Protein AF-A0A0S8A8P6-F1 (afdb_monomer_lite)

pLDDT: mean 75.47, std 14.24, range [43.72, 95.31]

Radius of gyration: 22.39 Å; chains: 1; bounding box: 47×42×62 Å

Foldseek 3Di:
DQPQWDKDKDWDKDKDKAADPDQQDDDDDPDPVRRVVSVVLSNVQGIDIWIKIKIWMWTDDDQKIKIKMKMWTDADPSHPDRDIDIDIDIDMGGHPDDPDPPPPPPD

Sequence (107 aa):
MPTIGDLILMGGFGVNITQITNAVAGGSFSSSAEEALVAQLVEDAASKALMQISAGVQYNYQRWGVFAKYTLLTQGRDFLITSEQHSLSGGIRYAITASSEAVDTAR

Structure (mmCIF, N/CA/C/O backbone):
data_AF-A0A0S8A8P6-F1
#
_entry.id   AF-A0A0S8A8P6-F1
#
loop_
_atom_site.group_PDB
_atom_site.id
_atom_site.type_symbol
_atom_site.label_atom_id
_atom_site.label_alt_id
_atom_site.label_comp_id
_atom_site.label_asym_id
_atom_site.label_entity_id
_atom_site.label_seq_id
_atom_site.pdbx_PDB_ins_code
_atom_site.Cartn_x
_atom_site.Cartn_y
_atom_site.Cartn_z
_atom_site.occupancy
_atom_site.B_iso_or_equiv
_atom_site.auth_seq_id
_atom_site.auth_comp_id
_atom_site.auth_asym_id
_atom_site.auth_atom_id
_atom_site.pdbx_PDB_model_num
ATOM 1 N N . MET A 1 1 ? -17.224 0.315 32.593 1.00 45.72 1 MET A N 1
ATOM 2 C CA . MET A 1 1 ? -17.971 -0.191 31.420 1.00 45.72 1 MET A CA 1
ATOM 3 C C . MET A 1 1 ? -16.949 -0.757 30.449 1.00 45.72 1 MET A C 1
ATOM 5 O O . MET A 1 1 ? -15.969 -0.056 30.223 1.00 45.72 1 MET A O 1
ATOM 9 N N . PRO A 1 2 ? -17.075 -1.996 29.947 1.00 46.78 2 PRO A N 1
ATOM 10 C CA . PRO A 1 2 ? -16.143 -2.490 28.943 1.00 46.78 2 PRO A CA 1
ATOM 11 C C . PRO A 1 2 ? -16.444 -1.754 27.634 1.00 46.78 2 PRO A C 1
ATOM 13 O O . PRO A 1 2 ? -17.536 -1.882 27.086 1.00 46.78 2 PRO A O 1
ATOM 16 N N . THR A 1 3 ? -15.519 -0.917 27.177 1.00 60.84 3 THR A N 1
ATOM 17 C CA . THR A 1 3 ? -15.622 -0.248 25.879 1.00 60.84 3 THR A CA 1
ATOM 18 C C . THR A 1 3 ? -15.408 -1.310 24.807 1.00 60.84 3 THR A C 1
ATOM 20 O O . THR A 1 3 ? -14.283 -1.744 24.570 1.00 60.84 3 THR A O 1
ATOM 23 N N . ILE A 1 4 ? -16.501 -1.800 24.222 1.00 71.56 4 ILE A N 1
ATOM 24 C CA . ILE A 1 4 ? -16.457 -2.612 23.003 1.00 71.56 4 ILE A CA 1
ATOM 25 C C . ILE A 1 4 ? -15.762 -1.760 21.938 1.00 71.56 4 ILE A C 1
ATOM 27 O O . ILE A 1 4 ? -16.045 -0.569 21.833 1.00 71.56 4 ILE A O 1
ATOM 31 N N . GLY A 1 5 ? -14.783 -2.334 21.239 1.00 78.50 5 GLY A N 1
ATOM 32 C CA . GLY A 1 5 ? -14.047 -1.600 20.218 1.00 78.50 5 GLY A CA 1
ATOM 33 C C . GLY A 1 5 ? -14.915 -1.286 19.002 1.00 78.50 5 GLY A C 1
ATOM 34 O O . GLY A 1 5 ? -15.851 -2.023 18.689 1.00 78.50 5 GLY A O 1
ATOM 35 N N . ASP A 1 6 ? -14.577 -0.208 18.304 1.00 87.94 6 ASP A N 1
ATOM 36 C CA . ASP A 1 6 ? -15.341 0.284 17.161 1.00 87.94 6 ASP A CA 1
ATOM 37 C C . ASP A 1 6 ? -14.774 -0.268 15.852 1.00 87.94 6 ASP A C 1
ATOM 39 O O . ASP A 1 6 ? -13.575 -0.148 15.586 1.00 87.94 6 ASP A O 1
ATOM 43 N 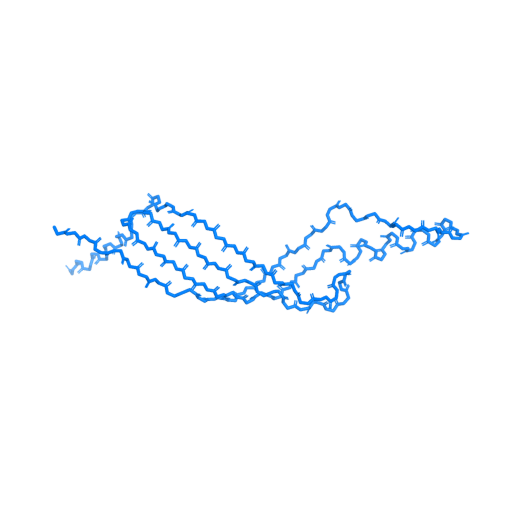N . LEU A 1 7 ? -15.636 -0.842 15.006 1.00 90.69 7 LEU A N 1
ATOM 44 C CA . LEU A 1 7 ? -15.288 -1.228 13.637 1.00 90.69 7 LEU A CA 1
ATOM 45 C C . LEU A 1 7 ? -15.634 -0.093 12.667 1.00 90.69 7 LEU A C 1
ATOM 47 O O . LEU A 1 7 ? -16.790 0.300 12.537 1.00 90.69 7 LEU A O 1
ATOM 51 N N . ILE A 1 8 ? -14.630 0.387 11.944 1.00 90.31 8 ILE A N 1
ATOM 52 C CA . ILE A 1 8 ? -14.729 1.481 10.981 1.00 90.31 8 ILE A CA 1
ATOM 53 C C . ILE A 1 8 ? -14.453 0.944 9.579 1.00 90.31 8 ILE A C 1
ATOM 55 O O . ILE A 1 8 ? -13.425 0.311 9.334 1.00 90.31 8 ILE A O 1
ATOM 59 N N . LEU A 1 9 ? -15.349 1.244 8.641 1.00 92.38 9 LEU A N 1
ATOM 60 C CA . LEU A 1 9 ? -15.109 1.051 7.213 1.00 92.38 9 LEU A CA 1
ATOM 61 C C . LEU A 1 9 ? -14.306 2.238 6.674 1.00 92.38 9 LEU A C 1
ATOM 63 O O . LEU A 1 9 ? -14.666 3.393 6.891 1.00 92.38 9 LEU A O 1
ATOM 67 N N . MET A 1 10 ? -13.216 1.952 5.971 1.00 87.94 10 MET A N 1
ATOM 68 C CA . MET A 1 10 ? -12.338 2.953 5.378 1.00 87.94 10 MET A CA 1
ATOM 69 C C . MET A 1 10 ? -12.368 2.829 3.858 1.00 87.94 10 MET A C 1
ATOM 71 O O . MET A 1 10 ? -12.159 1.752 3.309 1.00 87.94 10 MET A O 1
ATOM 75 N N . GLY A 1 11 ? -12.570 3.945 3.171 1.00 92.50 11 GLY A N 1
ATOM 76 C CA . GLY A 1 11 ? -12.443 4.044 1.722 1.00 92.50 11 GLY A CA 1
ATOM 77 C C . GLY A 1 11 ? -11.752 5.350 1.367 1.00 92.50 11 GLY A C 1
ATOM 78 O O . GLY A 1 11 ? -11.908 6.344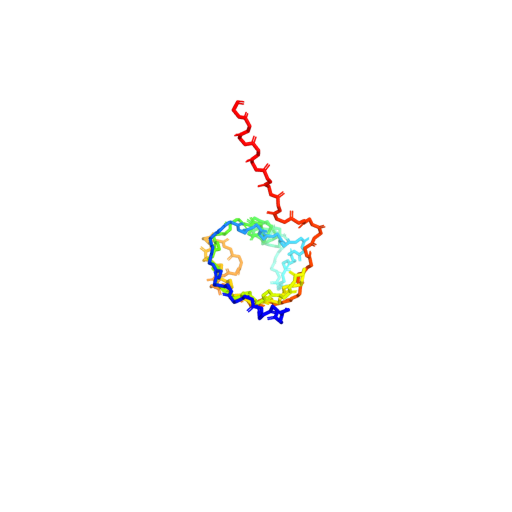 2.075 1.00 92.50 11 GLY A O 1
ATOM 79 N N . GLY A 1 12 ? -10.963 5.354 0.300 1.00 89.44 12 GLY A N 1
ATOM 80 C CA . GLY A 1 12 ? -10.284 6.565 -0.140 1.00 89.44 12 GLY A CA 1
ATOM 81 C C . GLY A 1 12 ? -9.623 6.405 -1.494 1.00 89.44 12 GLY A C 1
ATOM 82 O O . GLY A 1 12 ? -9.252 5.303 -1.889 1.00 89.44 12 GLY A O 1
ATOM 83 N N . PHE A 1 13 ? -9.446 7.519 -2.185 1.00 90.56 13 PHE A N 1
ATOM 84 C CA . PHE A 1 13 ? -8.686 7.616 -3.423 1.00 90.56 13 PHE A CA 1
ATOM 85 C C . PHE A 1 13 ? -7.476 8.528 -3.199 1.00 90.56 13 PHE A C 1
ATOM 87 O O . PHE A 1 13 ? -7.427 9.287 -2.232 1.00 90.56 13 PHE A O 1
ATOM 94 N N . GLY A 1 14 ? -6.477 8.444 -4.066 1.00 85.44 14 GLY A N 1
ATOM 95 C CA . GLY A 1 14 ? -5.301 9.298 -3.980 1.00 85.44 14 GLY A CA 1
ATOM 96 C C . GLY A 1 14 ? -4.411 9.179 -5.201 1.00 85.44 14 GLY A C 1
ATOM 97 O O . GLY A 1 14 ? -4.749 8.502 -6.169 1.00 85.44 14 GLY A O 1
ATOM 98 N N . VAL A 1 15 ? -3.253 9.820 -5.123 1.00 83.50 15 VAL A N 1
ATOM 99 C CA . VAL A 1 15 ? -2.194 9.707 -6.123 1.00 83.50 15 VAL A CA 1
ATOM 100 C C . VAL A 1 15 ? -1.006 9.019 -5.467 1.00 83.50 15 VAL A C 1
ATOM 102 O O . VAL A 1 15 ? -0.586 9.399 -4.376 1.00 83.50 15 VAL A O 1
ATOM 105 N N . ASN A 1 16 ? -0.495 7.986 -6.118 1.00 79.62 16 ASN A N 1
ATOM 106 C CA . ASN A 1 16 ? 0.694 7.261 -5.720 1.00 79.62 16 ASN A CA 1
ATOM 107 C C . ASN A 1 16 ? 1.848 7.661 -6.640 1.00 79.62 16 ASN A C 1
ATOM 109 O O . ASN A 1 16 ? 1.702 7.596 -7.857 1.00 79.62 16 ASN A O 1
ATOM 113 N N . ILE A 1 17 ? 2.977 8.076 -6.071 1.00 80.25 17 ILE A N 1
ATOM 114 C CA . ILE A 1 17 ? 4.203 8.348 -6.824 1.00 80.25 17 ILE A CA 1
ATOM 115 C C . ILE A 1 17 ? 5.123 7.153 -6.607 1.00 80.25 17 ILE A C 1
ATOM 117 O O . ILE A 1 17 ? 5.637 6.959 -5.508 1.00 80.25 17 ILE A O 1
ATOM 121 N N . THR A 1 18 ? 5.305 6.343 -7.647 1.00 74.62 18 THR A N 1
ATOM 122 C CA . THR A 1 18 ? 6.240 5.216 -7.620 1.00 74.62 18 THR A CA 1
ATOM 123 C C . THR A 1 18 ? 7.518 5.623 -8.341 1.00 74.62 18 THR A C 1
ATOM 125 O O . THR A 1 18 ? 7.453 6.120 -9.464 1.00 74.62 18 THR A O 1
ATOM 128 N N . GLN A 1 19 ? 8.662 5.417 -7.690 1.00 71.62 19 GLN A N 1
ATOM 129 C CA . GLN A 1 19 ? 9.989 5.697 -8.233 1.00 71.62 19 GLN A CA 1
ATOM 130 C C . GLN A 1 19 ? 10.830 4.421 -8.175 1.00 71.62 19 GLN A C 1
ATOM 132 O O . GLN A 1 19 ? 11.032 3.854 -7.100 1.00 71.62 19 GLN A O 1
ATOM 137 N N . ILE A 1 20 ? 11.320 3.970 -9.328 1.00 69.44 20 ILE A N 1
ATOM 138 C CA . ILE A 1 20 ? 12.263 2.854 -9.424 1.00 69.44 20 ILE A CA 1
ATOM 139 C C . ILE A 1 20 ? 13.678 3.441 -9.500 1.00 69.44 20 ILE A C 1
ATOM 141 O O . ILE A 1 20 ? 14.103 3.908 -10.545 1.00 69.44 20 ILE A O 1
ATOM 145 N N . THR A 1 21 ? 14.417 3.435 -8.389 1.00 63.41 21 THR A N 1
ATOM 146 C CA . THR A 1 21 ? 15.743 4.089 -8.280 1.00 63.41 21 THR A CA 1
ATOM 147 C C . THR A 1 21 ? 16.902 3.269 -8.873 1.00 63.41 21 THR A C 1
ATOM 149 O O . THR A 1 21 ? 18.038 3.726 -8.876 1.00 63.41 21 THR A O 1
ATOM 152 N N . ASN A 1 22 ? 16.656 2.045 -9.347 1.00 62.25 22 ASN A N 1
ATOM 153 C CA . ASN A 1 22 ? 17.706 1.180 -9.895 1.00 62.25 22 ASN A CA 1
ATOM 154 C C . ASN A 1 22 ? 17.182 0.323 -11.051 1.00 62.25 22 ASN A C 1
ATOM 156 O O . ASN A 1 22 ? 17.188 -0.909 -10.999 1.00 62.25 22 ASN A O 1
ATOM 160 N N . ALA A 1 23 ? 16.630 0.985 -12.061 1.00 59.28 23 ALA A N 1
ATOM 161 C CA . ALA A 1 23 ? 16.138 0.312 -13.245 1.00 59.28 23 ALA A CA 1
ATOM 162 C C . ALA A 1 23 ? 17.325 0.043 -14.189 1.00 59.28 23 ALA A C 1
ATOM 164 O O . ALA A 1 23 ? 17.847 0.947 -14.831 1.00 59.28 23 ALA A O 1
ATOM 165 N N . VAL A 1 24 ? 17.799 -1.203 -14.222 1.00 65.06 24 VAL A N 1
ATOM 166 C CA . VAL A 1 24 ? 18.915 -1.615 -15.086 1.00 65.06 24 VAL A CA 1
ATOM 167 C C . VAL A 1 24 ? 18.352 -2.244 -16.354 1.00 65.06 24 VAL A C 1
ATOM 169 O O . VAL A 1 24 ? 17.491 -3.124 -16.285 1.00 65.06 24 VAL A O 1
ATOM 172 N N . ALA A 1 25 ? 18.846 -1.815 -17.516 1.00 63.72 25 ALA A N 1
ATOM 173 C CA . ALA A 1 25 ? 18.524 -2.446 -18.788 1.00 63.72 25 ALA A CA 1
ATOM 174 C C . ALA A 1 25 ? 19.094 -3.878 -18.811 1.00 63.72 25 ALA A C 1
ATOM 176 O O . ALA A 1 25 ? 20.305 -4.080 -18.847 1.00 63.72 25 ALA A O 1
ATOM 177 N N . GLY A 1 26 ? 18.221 -4.885 -18.743 1.00 63.97 26 GLY A N 1
ATOM 178 C CA . GLY A 1 26 ? 18.602 -6.296 -18.828 1.00 63.97 26 GLY A CA 1
ATOM 179 C C . GLY A 1 26 ? 18.381 -6.849 -20.235 1.00 63.97 26 GLY A C 1
ATOM 180 O O . GLY A 1 26 ? 17.277 -6.744 -20.763 1.00 63.97 26 GLY A O 1
ATOM 181 N N . GLY A 1 27 ? 19.403 -7.463 -20.837 1.00 68.62 27 GLY A N 1
ATOM 182 C CA . GLY A 1 27 ? 19.303 -8.069 -22.167 1.00 68.62 27 GLY A CA 1
ATOM 183 C C . GLY A 1 27 ? 20.657 -8.275 -22.843 1.00 68.62 27 GLY A C 1
ATOM 184 O O . GLY A 1 27 ? 21.696 -7.894 -22.310 1.00 68.62 27 GLY A O 1
ATOM 185 N N . SER A 1 28 ? 20.645 -8.904 -24.019 1.00 70.94 28 SER A N 1
ATOM 186 C CA . SER A 1 28 ? 21.802 -8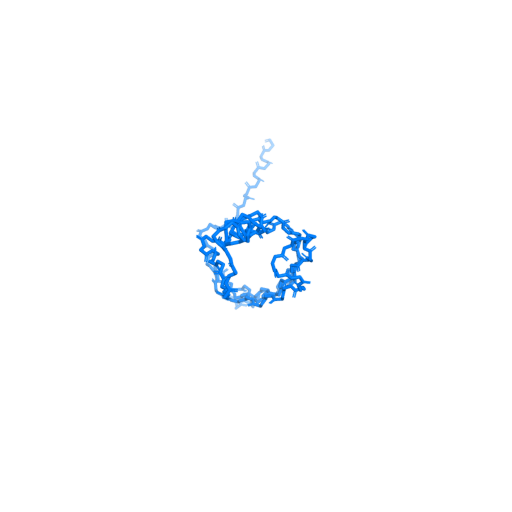.931 -24.917 1.00 70.94 28 SER A CA 1
ATOM 187 C C . SER A 1 28 ? 21.603 -7.825 -25.951 1.00 70.94 28 SER A C 1
ATOM 189 O O . SER A 1 28 ? 20.616 -7.852 -26.683 1.00 70.94 28 SER A O 1
ATOM 191 N N . PHE A 1 29 ? 22.492 -6.833 -25.964 1.00 77.19 29 PHE A N 1
ATOM 192 C CA . PHE A 1 29 ? 22.405 -5.679 -26.860 1.00 77.19 29 PHE A CA 1
ATOM 193 C C . PHE A 1 29 ? 23.303 -5.889 -28.076 1.00 77.19 29 PHE A C 1
ATOM 195 O O . PHE A 1 29 ? 24.420 -6.394 -27.948 1.00 77.19 29 PHE A O 1
ATOM 202 N N . SER A 1 30 ? 22.831 -5.499 -29.261 1.00 76.69 30 SER A N 1
ATOM 203 C CA . SER A 1 30 ? 23.606 -5.644 -30.497 1.00 76.69 30 SER A CA 1
ATOM 204 C C . SER A 1 30 ? 24.612 -4.504 -30.701 1.00 76.69 30 SER A C 1
ATOM 206 O O . SER A 1 30 ? 25.561 -4.642 -31.474 1.00 76.69 30 SER A O 1
ATOM 208 N N . SER A 1 31 ? 24.439 -3.384 -29.987 1.00 78.00 31 SER A N 1
ATOM 209 C CA . SER A 1 31 ? 25.350 -2.238 -30.000 1.00 78.00 31 SER A CA 1
ATOM 210 C C . SER A 1 31 ? 25.246 -1.391 -28.725 1.00 78.00 31 SER A C 1
ATOM 212 O O . SER A 1 31 ? 24.212 -1.369 -28.059 1.00 78.00 31 SER A O 1
ATOM 214 N N . SER A 1 32 ? 26.293 -0.617 -28.430 1.00 74.69 32 SER A N 1
ATOM 215 C CA . SER A 1 32 ? 26.308 0.357 -27.327 1.00 74.69 32 SER A CA 1
ATOM 216 C C . SER A 1 32 ? 25.310 1.510 -27.509 1.00 74.69 32 SER A C 1
ATOM 218 O O . SER A 1 32 ? 24.866 2.106 -26.532 1.00 74.69 32 SER A O 1
ATOM 220 N N . ALA A 1 33 ? 24.921 1.821 -28.750 1.00 76.50 33 ALA A N 1
ATOM 221 C CA . ALA A 1 33 ? 23.884 2.813 -29.036 1.00 76.50 33 ALA A CA 1
ATOM 222 C C . ALA A 1 33 ? 22.480 2.301 -28.667 1.00 76.50 33 ALA A C 1
ATOM 224 O O . ALA A 1 33 ? 21.643 3.068 -28.196 1.00 76.50 33 ALA A O 1
ATOM 225 N N . GLU A 1 34 ? 22.236 1.003 -28.852 1.00 73.56 34 GLU A N 1
ATOM 226 C CA . GLU A 1 34 ? 20.984 0.347 -28.471 1.00 73.56 34 GLU A CA 1
ATOM 227 C C . GLU A 1 34 ? 20.849 0.258 -26.945 1.00 73.56 34 GLU A C 1
ATOM 229 O O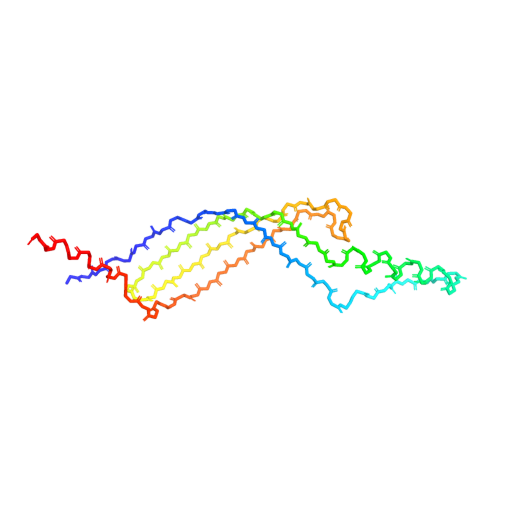 . GLU A 1 34 ? 19.803 0.599 -26.403 1.00 73.56 34 GLU A O 1
ATOM 234 N N . GLU A 1 35 ? 21.931 -0.086 -26.241 1.00 74.88 35 GLU A N 1
ATOM 235 C CA . GLU A 1 35 ? 21.981 -0.071 -24.773 1.00 74.88 35 GLU A CA 1
ATOM 236 C C . GLU A 1 35 ? 21.669 1.323 -24.197 1.00 74.88 35 GLU A C 1
ATOM 238 O O . GLU A 1 35 ? 20.848 1.447 -23.290 1.00 74.88 35 GLU A O 1
ATOM 243 N N . ALA A 1 36 ? 22.255 2.386 -24.762 1.00 73.69 36 ALA A N 1
ATOM 244 C CA . ALA A 1 36 ? 22.007 3.760 -24.321 1.00 73.69 36 ALA A CA 1
ATOM 245 C C . ALA A 1 36 ? 20.551 4.210 -24.544 1.00 73.69 36 ALA A C 1
ATOM 247 O O . ALA A 1 36 ? 19.979 4.898 -23.698 1.00 73.69 36 ALA A O 1
ATOM 248 N N . LEU A 1 37 ? 19.936 3.805 -25.660 1.00 77.50 37 LEU A N 1
ATOM 249 C CA . LEU A 1 37 ? 18.538 4.114 -25.966 1.00 77.50 37 LEU A CA 1
ATOM 250 C C . LEU A 1 37 ? 17.581 3.359 -25.033 1.00 77.50 37 LEU A C 1
ATOM 252 O O . LEU A 1 37 ? 16.624 3.940 -24.523 1.00 77.50 37 LEU A O 1
ATOM 256 N N . VAL A 1 38 ? 17.856 2.081 -24.758 1.00 71.00 38 VAL A N 1
ATOM 257 C CA . VAL A 1 38 ? 17.062 1.274 -23.820 1.00 71.00 38 VAL A CA 1
ATOM 258 C C . VAL A 1 38 ? 17.207 1.793 -22.388 1.00 71.00 38 VAL A C 1
ATOM 260 O O . VAL A 1 38 ? 16.210 1.880 -21.678 1.00 71.00 38 VAL A O 1
ATOM 263 N N . ALA A 1 39 ? 18.407 2.204 -21.971 1.00 72.19 39 ALA A N 1
ATOM 264 C CA . ALA A 1 39 ? 18.624 2.814 -20.662 1.00 72.19 39 ALA A CA 1
ATOM 265 C C . ALA A 1 39 ? 17.827 4.121 -20.488 1.00 72.19 39 ALA A C 1
ATOM 267 O O . ALA A 1 39 ? 17.212 4.320 -19.444 1.00 72.19 39 ALA A O 1
ATOM 268 N N . GLN A 1 40 ? 17.768 4.976 -21.518 1.00 71.25 40 GLN A N 1
ATOM 269 C CA . GLN A 1 40 ? 16.950 6.197 -21.492 1.00 71.25 40 GLN A CA 1
ATOM 270 C C . GLN A 1 40 ? 15.449 5.895 -21.398 1.00 71.25 40 GLN A C 1
ATOM 272 O O . GLN A 1 40 ? 14.755 6.497 -20.585 1.00 71.25 40 GLN A O 1
ATOM 277 N N . LEU A 1 41 ? 14.950 4.922 -22.167 1.00 69.62 41 LEU A N 1
ATOM 278 C CA . LEU A 1 41 ? 13.542 4.506 -22.100 1.00 69.62 41 LEU A CA 1
ATOM 279 C C . LEU A 1 41 ? 13.161 3.939 -20.727 1.00 69.62 41 LEU A C 1
ATOM 281 O O . LEU A 1 41 ? 12.048 4.155 -20.248 1.00 69.62 41 LEU A O 1
ATOM 285 N N . VAL A 1 42 ? 14.075 3.199 -20.103 1.00 68.88 42 VAL A N 1
ATOM 286 C CA . VAL A 1 42 ? 13.887 2.627 -18.770 1.00 68.88 42 VAL A CA 1
ATOM 287 C C . VAL A 1 42 ? 13.838 3.727 -17.704 1.00 68.88 42 VAL A C 1
ATOM 289 O O . VAL A 1 42 ? 12.954 3.685 -16.850 1.00 68.88 42 VAL A O 1
ATOM 292 N N . GLU A 1 43 ? 14.716 4.727 -17.789 1.00 68.69 43 GLU A N 1
ATOM 293 C CA . GLU A 1 43 ? 14.730 5.888 -16.888 1.00 68.69 43 GLU A CA 1
ATOM 294 C C . GLU A 1 43 ? 13.450 6.734 -17.029 1.00 68.69 43 GLU A C 1
ATOM 296 O O . GLU A 1 43 ? 12.785 7.035 -16.035 1.00 68.69 43 GLU A O 1
ATOM 301 N N . ASP A 1 44 ? 13.024 7.029 -18.262 1.00 65.81 44 ASP A N 1
ATOM 302 C CA . ASP A 1 44 ? 11.797 7.792 -18.543 1.00 65.81 44 ASP A CA 1
ATOM 303 C C . ASP A 1 44 ? 10.521 7.065 -18.078 1.00 65.81 44 ASP A C 1
ATOM 305 O O . ASP A 1 44 ? 9.498 7.684 -17.756 1.00 65.81 44 ASP A O 1
ATOM 309 N N . ALA A 1 45 ? 10.566 5.734 -18.014 1.00 64.19 45 ALA A N 1
ATOM 310 C CA . ALA A 1 45 ? 9.470 4.910 -17.529 1.00 64.19 45 ALA A CA 1
ATOM 311 C C . ALA A 1 45 ? 9.559 4.584 -16.024 1.00 64.19 45 ALA A C 1
ATOM 313 O O . ALA A 1 45 ? 8.619 3.995 -15.489 1.00 64.19 45 ALA A O 1
ATOM 314 N N . ALA A 1 46 ? 10.632 4.973 -15.323 1.00 63.28 46 ALA A N 1
ATOM 315 C CA . ALA A 1 46 ? 10.900 4.576 -13.937 1.00 63.28 46 ALA A CA 1
ATOM 316 C C . ALA A 1 46 ? 10.078 5.336 -12.884 1.00 63.28 46 ALA A C 1
ATOM 318 O O . ALA A 1 46 ? 9.822 4.799 -11.801 1.00 63.28 46 ALA A O 1
ATOM 319 N N . SER A 1 47 ? 9.667 6.576 -13.171 1.00 65.00 47 SER A N 1
ATOM 320 C CA . SER A 1 47 ? 8.954 7.436 -12.215 1.00 65.00 47 SER A CA 1
ATOM 321 C C . SER A 1 47 ? 7.624 7.921 -12.775 1.00 65.00 47 SER A C 1
ATOM 323 O O . SER A 1 47 ? 7.593 8.754 -13.680 1.00 65.00 47 SER A O 1
ATOM 325 N N . LYS A 1 48 ? 6.505 7.441 -12.222 1.00 70.69 48 LYS A N 1
ATOM 326 C CA . LYS A 1 48 ? 5.167 7.910 -12.615 1.00 70.69 48 LYS A CA 1
ATOM 327 C C . LYS A 1 48 ? 4.228 8.063 -11.427 1.00 70.69 48 LYS A C 1
ATOM 329 O O . LYS A 1 48 ? 4.288 7.326 -10.442 1.00 70.69 48 LYS A O 1
ATOM 334 N N . ALA A 1 49 ? 3.340 9.044 -11.561 1.00 69.56 49 ALA A N 1
ATOM 335 C CA . ALA A 1 49 ? 2.215 9.253 -10.669 1.00 69.56 49 ALA A CA 1
ATOM 336 C C . ALA A 1 49 ? 0.999 8.482 -11.200 1.00 69.56 49 ALA A C 1
ATOM 338 O O . ALA A 1 49 ? 0.587 8.674 -12.344 1.00 69.56 49 ALA A O 1
ATOM 339 N N . LEU A 1 50 ? 0.430 7.615 -10.370 1.00 77.75 50 LEU A N 1
ATOM 340 C CA . LEU A 1 50 ? -0.714 6.766 -10.690 1.00 77.75 50 LEU A CA 1
ATOM 341 C C . LEU A 1 50 ? -1.866 7.089 -9.746 1.00 77.75 50 LEU A C 1
ATOM 343 O O . LEU A 1 50 ? -1.647 7.373 -8.569 1.00 77.75 50 LEU A O 1
ATOM 347 N N . MET A 1 51 ? -3.105 7.026 -10.229 1.00 81.75 51 MET A N 1
ATOM 348 C CA . MET A 1 51 ? -4.242 7.095 -9.315 1.00 81.75 51 MET A CA 1
ATOM 349 C C . MET A 1 51 ? -4.323 5.796 -8.510 1.00 81.75 51 MET A C 1
ATOM 351 O O . MET A 1 51 ? -4.092 4.702 -9.026 1.00 81.75 51 MET A O 1
ATOM 355 N N . GLN A 1 52 ? -4.659 5.920 -7.232 1.00 86.94 52 GLN A N 1
ATOM 356 C CA . GLN A 1 52 ? -4.930 4.791 -6.358 1.00 86.94 52 GLN A CA 1
ATOM 357 C C . GLN A 1 52 ? -6.340 4.881 -5.786 1.00 86.94 52 GLN A C 1
ATOM 359 O O . GLN A 1 52 ? -6.810 5.954 -5.409 1.00 86.94 52 GLN A O 1
ATOM 364 N N . ILE A 1 53 ? -6.989 3.732 -5.670 1.00 89.62 53 ILE A N 1
ATOM 365 C CA . ILE A 1 53 ? -8.252 3.545 -4.963 1.00 89.62 53 ILE A CA 1
ATOM 366 C C . ILE A 1 53 ? -7.983 2.556 -3.838 1.00 89.62 53 ILE A C 1
ATOM 368 O O . ILE A 1 53 ? -7.267 1.579 -4.018 1.00 89.62 53 ILE A O 1
ATOM 372 N N . SER A 1 54 ? -8.526 2.799 -2.655 1.00 92.56 54 SER A N 1
ATOM 373 C CA . SER A 1 54 ? -8.321 1.944 -1.495 1.00 92.56 54 SER A CA 1
ATOM 374 C C . SER A 1 54 ? -9.606 1.728 -0.717 1.00 92.56 54 SER A C 1
ATOM 376 O O . SER A 1 54 ? -10.437 2.628 -0.597 1.00 92.56 54 SER A O 1
ATOM 378 N N . ALA A 1 55 ? -9.740 0.525 -0.178 1.00 94.56 55 ALA A N 1
ATOM 379 C CA . ALA A 1 55 ? -10.841 0.111 0.673 1.00 94.56 55 ALA A CA 1
ATOM 380 C C . ALA A 1 55 ? -10.295 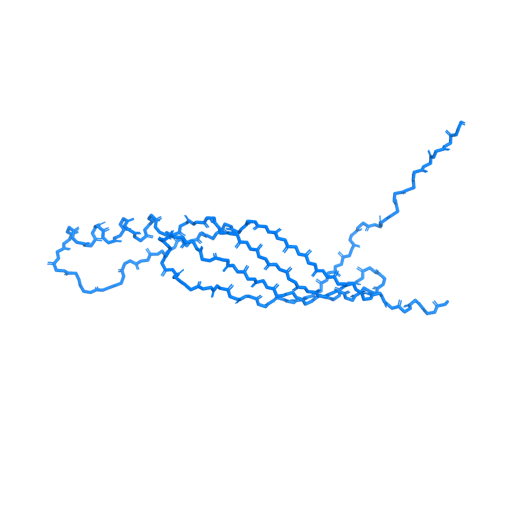-0.766 1.801 1.00 94.56 55 ALA A C 1
ATOM 382 O O . ALA A 1 55 ? -9.347 -1.526 1.611 1.00 94.56 55 ALA A O 1
ATOM 383 N N . GLY A 1 56 ? -10.860 -0.661 2.992 1.00 93.75 56 GLY A N 1
ATOM 384 C CA . GLY A 1 56 ? -10.353 -1.365 4.153 1.00 93.75 56 GLY A CA 1
ATOM 385 C C . GLY A 1 56 ? -11.261 -1.258 5.359 1.00 93.75 56 GLY A C 1
ATOM 386 O O . GLY A 1 56 ? -12.312 -0.624 5.334 1.00 93.75 56 GLY A O 1
ATOM 387 N N . VAL A 1 57 ? -10.818 -1.886 6.433 1.00 94.31 57 VAL A N 1
ATOM 388 C CA . VAL A 1 57 ? -11.487 -1.886 7.726 1.00 94.31 57 VAL A CA 1
ATOM 389 C C . VAL A 1 57 ? -10.471 -1.558 8.810 1.00 94.31 57 VAL A C 1
ATOM 391 O O . VAL A 1 57 ? -9.296 -1.918 8.702 1.00 94.31 57 VAL A O 1
ATOM 394 N N . GLN A 1 58 ? -10.918 -0.879 9.858 1.00 92.50 58 GLN A N 1
ATOM 395 C CA . GLN A 1 58 ? -10.121 -0.598 11.043 1.00 92.50 58 GLN A CA 1
ATOM 396 C C . GLN A 1 58 ? -10.938 -0.903 12.292 1.00 92.50 58 GLN A C 1
ATOM 398 O O . GLN A 1 58 ? -12.027 -0.372 12.462 1.00 92.50 58 GLN A O 1
ATOM 403 N N . TYR A 1 59 ? -10.401 -1.736 13.173 1.00 91.75 59 TYR A N 1
ATOM 404 C CA . TYR A 1 59 ? -10.959 -1.994 14.491 1.00 91.75 59 TYR A CA 1
ATOM 405 C C . TYR A 1 59 ? -10.179 -1.200 15.535 1.00 91.75 59 TYR A C 1
ATOM 407 O O . TYR A 1 59 ? -8.969 -1.385 15.664 1.00 91.75 59 TYR A O 1
ATOM 415 N N . ASN A 1 60 ? -10.853 -0.325 16.272 1.00 89.50 60 ASN A N 1
ATOM 416 C CA . ASN A 1 60 ? -10.253 0.513 17.301 1.00 89.50 60 ASN A CA 1
ATOM 417 C C . ASN A 1 60 ? -10.598 0.005 18.691 1.00 89.50 60 ASN A C 1
ATOM 419 O O . ASN A 1 60 ? -11.755 -0.231 19.010 1.00 89.50 60 ASN A O 1
ATOM 423 N N . TYR A 1 61 ? -9.592 -0.080 19.549 1.00 87.12 61 TYR A N 1
ATOM 424 C CA . TYR A 1 61 ? -9.748 -0.342 20.965 1.00 87.12 61 TYR A CA 1
ATOM 425 C C . TYR A 1 61 ? -8.887 0.645 21.754 1.00 87.12 61 TYR A C 1
ATOM 427 O O . TYR A 1 61 ? -7.655 0.571 21.759 1.00 87.12 61 TYR A O 1
ATOM 435 N N . GLN A 1 62 ? -9.546 1.587 22.432 1.00 85.56 62 GLN A N 1
ATOM 436 C CA . GLN A 1 62 ? -8.893 2.693 23.137 1.00 85.56 62 GLN A CA 1
ATOM 437 C C . GLN A 1 62 ? -7.972 3.501 22.201 1.00 85.56 62 GLN A C 1
ATOM 439 O O . GLN A 1 62 ? -8.439 4.114 21.248 1.00 85.56 62 GLN A O 1
ATOM 444 N N . ARG A 1 63 ? -6.659 3.515 22.470 1.00 85.81 63 ARG A N 1
ATOM 445 C CA . ARG A 1 63 ? -5.644 4.214 21.664 1.00 85.81 63 ARG A CA 1
ATOM 446 C C . ARG A 1 63 ? -5.038 3.338 20.570 1.00 85.81 63 ARG A C 1
ATOM 448 O O . ARG A 1 63 ? -4.212 3.826 19.803 1.00 85.81 63 ARG A O 1
ATOM 455 N N . TRP A 1 64 ? -5.408 2.064 20.518 1.00 88.06 64 TRP A N 1
ATOM 456 C CA . TRP A 1 64 ? -4.906 1.105 19.545 1.00 88.06 64 TRP A CA 1
ATOM 457 C C . TRP A 1 64 ? -5.926 0.903 18.434 1.00 88.06 64 TRP A C 1
ATOM 459 O O . TRP A 1 64 ? -7.126 0.863 18.682 1.00 88.06 64 TRP A O 1
ATOM 469 N N . GLY A 1 65 ? -5.444 0.736 17.211 1.00 90.81 65 GLY A N 1
ATOM 470 C CA . GLY A 1 65 ? -6.263 0.352 16.072 1.00 90.81 65 GLY A CA 1
ATOM 471 C C . GLY A 1 65 ? -5.578 -0.740 15.269 1.00 90.81 65 GLY A C 1
ATOM 472 O O . GLY A 1 65 ? -4.383 -0.650 15.013 1.00 90.81 65 GLY A O 1
ATOM 473 N N . VAL A 1 66 ? -6.310 -1.764 14.850 1.00 93.50 66 VAL A N 1
ATOM 474 C CA . VAL A 1 66 ? -5.840 -2.765 13.885 1.00 93.50 66 VAL A CA 1
ATOM 475 C C . VAL A 1 66 ? -6.528 -2.482 12.565 1.00 93.50 66 VAL A C 1
ATOM 477 O O . VAL A 1 66 ? -7.743 -2.312 12.539 1.00 93.50 66 VAL A O 1
ATOM 480 N N . PHE A 1 67 ? -5.776 -2.417 11.470 1.00 94.06 67 PHE A N 1
ATOM 481 C CA . PHE A 1 67 ? -6.341 -2.140 10.154 1.00 94.06 67 PHE A CA 1
ATOM 482 C C . PHE A 1 67 ? -5.929 -3.183 9.123 1.00 94.06 67 PHE A C 1
ATOM 484 O O . PHE A 1 67 ? -4.825 -3.727 9.167 1.00 94.06 67 PHE A O 1
ATOM 491 N N . ALA A 1 68 ? -6.814 -3.393 8.157 1.00 95.31 68 ALA A N 1
ATOM 492 C CA . ALA A 1 68 ? -6.549 -4.108 6.921 1.00 95.31 68 ALA A CA 1
ATOM 493 C C . ALA A 1 68 ? -7.076 -3.260 5.762 1.00 95.31 68 ALA A C 1
ATOM 495 O O . ALA A 1 68 ? -8.206 -2.779 5.801 1.00 95.31 68 ALA A O 1
ATOM 496 N N . LYS A 1 69 ? -6.249 -3.035 4.743 1.00 94.62 69 LYS A N 1
ATOM 497 C CA . LYS A 1 69 ? -6.545 -2.157 3.613 1.00 94.62 69 LYS A CA 1
ATOM 498 C C . LYS A 1 69 ? -6.051 -2.770 2.313 1.00 94.62 69 LYS A C 1
ATOM 500 O O . LYS A 1 69 ? -4.868 -3.071 2.162 1.00 94.62 69 LYS A O 1
ATOM 505 N N . TYR A 1 70 ? -6.957 -2.856 1.359 1.00 92.62 70 TYR A N 1
ATOM 506 C CA . TYR A 1 70 ? -6.705 -3.180 -0.027 1.00 92.62 70 TYR A CA 1
ATOM 507 C C . TYR A 1 70 ? -6.551 -1.898 -0.848 1.00 92.62 70 TYR A C 1
ATOM 509 O O . TYR A 1 70 ? -7.305 -0.945 -0.666 1.00 92.62 70 TYR A O 1
ATOM 517 N N . THR A 1 71 ? -5.554 -1.852 -1.725 1.00 89.56 71 THR A N 1
ATOM 518 C CA . THR A 1 71 ? -5.267 -0.712 -2.599 1.00 89.56 71 THR A CA 1
ATOM 519 C C . THR A 1 71 ? -5.107 -1.205 -4.032 1.00 89.56 71 THR A C 1
ATOM 521 O O . THR A 1 71 ? -4.359 -2.143 -4.290 1.00 89.56 71 THR A O 1
ATOM 524 N N . LEU A 1 72 ? -5.816 -0.556 -4.945 1.00 86.88 72 LEU A N 1
ATOM 525 C CA . LEU A 1 72 ? -5.751 -0.710 -6.389 1.00 86.88 72 LEU A CA 1
ATOM 526 C C . LEU A 1 72 ? -5.007 0.490 -6.957 1.00 86.88 72 LEU A C 1
ATOM 528 O O . LEU A 1 72 ? -5.434 1.622 -6.738 1.00 86.88 72 LEU A O 1
ATOM 532 N N . LEU A 1 73 ? -3.916 0.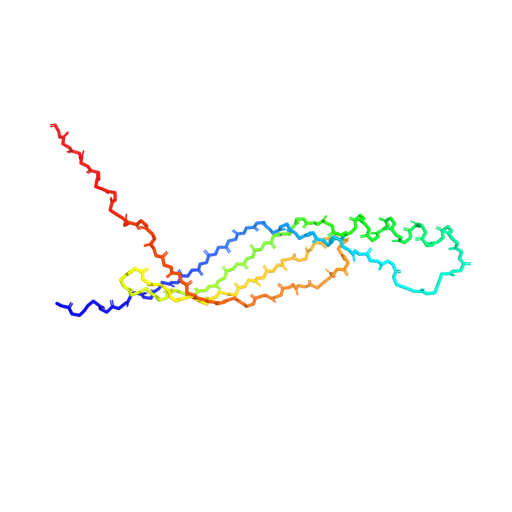259 -7.678 1.00 83.56 73 LEU A N 1
ATOM 533 C CA . LEU A 1 73 ? -3.256 1.296 -8.463 1.00 83.56 73 LEU A CA 1
ATOM 534 C C . LEU A 1 73 ? -3.697 1.127 -9.915 1.00 83.56 73 LEU A C 1
ATOM 536 O O . LEU A 1 73 ? -3.493 0.070 -10.518 1.00 83.56 73 LEU A O 1
ATOM 540 N N . THR A 1 74 ? -4.333 2.163 -10.457 1.00 71.06 74 THR A N 1
ATOM 541 C CA . THR A 1 74 ? -4.804 2.168 -11.843 1.00 71.06 74 THR A CA 1
ATOM 542 C C . THR A 1 74 ? -3.625 2.292 -12.798 1.00 71.06 74 THR A C 1
ATOM 544 O O . THR A 1 74 ? -2.660 2.997 -12.495 1.00 71.06 74 THR A O 1
ATOM 547 N N . GLN A 1 75 ? -3.731 1.664 -13.966 1.00 64.88 75 GLN A N 1
ATOM 548 C CA . GLN A 1 75 ? -2.683 1.672 -14.985 1.00 64.88 75 GLN A CA 1
ATOM 549 C C . GLN A 1 75 ? -2.300 3.099 -15.405 1.00 64.88 75 GLN A C 1
ATOM 551 O O . GLN A 1 75 ? -3.157 3.925 -15.726 1.00 64.88 75 GLN A O 1
ATOM 556 N N . GLY A 1 76 ? -0.997 3.374 -15.436 1.00 55.59 76 GLY A N 1
ATOM 557 C CA . GLY A 1 76 ? -0.441 4.551 -16.097 1.00 55.59 76 GLY A CA 1
ATOM 558 C C . GLY A 1 76 ? -0.044 4.191 -17.518 1.00 55.59 76 GLY A C 1
ATOM 559 O O . GLY A 1 76 ? 0.577 3.152 -17.739 1.00 55.59 76 GLY A O 1
ATOM 560 N N . ARG A 1 77 ? -0.382 5.047 -18.484 1.00 53.91 77 ARG A N 1
ATOM 561 C CA . ARG A 1 77 ? 0.091 4.890 -19.863 1.00 53.91 77 ARG A CA 1
ATOM 562 C C . ARG A 1 77 ? 1.628 4.974 -19.872 1.00 53.91 77 ARG A C 1
ATOM 564 O O . ARG A 1 77 ? 2.203 5.855 -19.227 1.00 53.91 77 ARG A O 1
ATOM 571 N N . ASP A 1 78 ? 2.269 4.032 -20.563 1.00 54.44 78 ASP A N 1
ATOM 572 C CA . ASP A 1 78 ? 3.724 3.977 -20.787 1.00 54.44 78 ASP A CA 1
ATOM 573 C C . ASP A 1 78 ? 4.595 3.674 -19.545 1.00 54.44 78 ASP A C 1
ATOM 575 O O . ASP A 1 78 ? 5.728 4.142 -19.458 1.00 54.44 78 ASP A O 1
ATOM 579 N N . PHE A 1 79 ? 4.084 2.935 -18.549 1.00 54.69 79 PHE A N 1
ATOM 580 C CA . PHE A 1 79 ? 4.886 2.429 -17.419 1.00 54.69 79 PHE A CA 1
ATOM 581 C C . PHE A 1 79 ? 5.442 1.024 -17.712 1.00 54.69 79 PHE A C 1
ATOM 583 O O . PHE A 1 79 ? 4.767 0.218 -18.356 1.00 54.69 79 PHE A O 1
ATOM 590 N N . LEU A 1 80 ? 6.637 0.703 -17.192 1.00 55.59 80 LEU A N 1
ATOM 591 C CA . LEU A 1 80 ? 7.272 -0.623 -17.344 1.00 55.59 80 LEU A CA 1
ATOM 592 C C . LEU A 1 80 ? 6.382 -1.769 -16.830 1.00 55.59 80 LEU A C 1
ATOM 594 O O . LEU A 1 80 ? 6.477 -2.895 -17.311 1.00 55.59 80 LEU A O 1
ATOM 598 N N . ILE A 1 81 ? 5.497 -1.480 -15.870 1.00 57.62 81 ILE A N 1
ATOM 599 C CA . ILE A 1 81 ? 4.478 -2.408 -15.375 1.00 57.62 81 ILE A CA 1
ATOM 600 C C . ILE A 1 81 ? 3.127 -1.982 -15.956 1.00 57.62 81 ILE A C 1
ATOM 602 O O . ILE A 1 81 ? 2.471 -1.073 -15.456 1.00 57.62 81 ILE A O 1
ATOM 606 N N . THR A 1 82 ? 2.697 -2.652 -17.022 1.00 60.03 82 THR A N 1
ATOM 607 C CA . THR A 1 82 ? 1.436 -2.362 -17.732 1.00 60.03 82 THR A CA 1
ATOM 608 C C . THR A 1 82 ? 0.207 -3.027 -17.090 1.00 60.03 82 THR A C 1
ATOM 610 O O . THR A 1 82 ? -0.855 -3.091 -17.701 1.00 60.03 82 THR A O 1
ATOM 613 N N . SER A 1 83 ? 0.335 -3.550 -15.866 1.00 62.59 83 SER A N 1
ATOM 614 C CA . SER A 1 83 ? -0.727 -4.277 -15.160 1.00 62.59 83 SER A CA 1
ATOM 615 C C . SER A 1 83 ? -1.319 -3.450 -14.023 1.00 62.59 83 SER A C 1
ATOM 617 O O . SER A 1 83 ? -0.630 -2.637 -13.408 1.00 62.59 83 SER A O 1
ATOM 619 N N . GLU A 1 84 ? -2.591 -3.701 -13.703 1.00 69.19 84 GLU A N 1
ATOM 620 C CA . GLU A 1 84 ? -3.189 -3.223 -12.454 1.00 69.19 84 GLU A CA 1
ATOM 621 C C . GLU A 1 84 ? -2.405 -3.804 -11.274 1.00 69.19 84 GLU A C 1
ATOM 623 O O . GLU A 1 84 ? -2.163 -5.014 -11.205 1.00 69.19 84 GLU A O 1
ATOM 628 N N . GLN A 1 85 ? -1.962 -2.935 -10.366 1.00 79.31 85 GLN A N 1
ATOM 629 C CA . GLN A 1 85 ? -1.227 -3.357 -9.181 1.00 79.31 85 GLN A CA 1
ATOM 630 C C . GLN A 1 85 ? -2.182 -3.409 -7.991 1.00 79.31 85 GLN A C 1
ATOM 632 O O . GLN A 1 85 ? -2.761 -2.403 -7.574 1.00 79.31 85 GLN A O 1
ATOM 637 N N . HIS A 1 86 ? -2.308 -4.604 -7.422 1.00 85.94 86 HIS A N 1
ATOM 638 C CA . HIS A 1 86 ? -3.111 -4.874 -6.238 1.00 85.94 86 HIS A CA 1
ATOM 639 C C . HIS A 1 86 ? -2.183 -4.981 -5.026 1.00 85.94 86 HIS A C 1
ATOM 641 O O . HIS A 1 86 ? -1.233 -5.761 -5.027 1.00 85.94 86 HIS A O 1
ATOM 647 N N . SER A 1 87 ? -2.451 -4.207 -3.980 1.00 87.38 87 SER A N 1
ATOM 648 C CA . SER A 1 87 ? -1.681 -4.228 -2.738 1.00 87.38 87 SER A CA 1
ATOM 649 C C . SER A 1 87 ? -2.604 -4.478 -1.556 1.00 87.38 87 SER A C 1
ATOM 651 O O . SER A 1 87 ? -3.584 -3.759 -1.354 1.00 87.38 87 SER A O 1
ATOM 653 N N . LEU A 1 88 ? -2.285 -5.494 -0.756 1.00 91.44 88 LEU A N 1
ATOM 654 C CA . LEU A 1 88 ? -2.921 -5.730 0.532 1.00 91.44 88 LEU A CA 1
ATOM 655 C C . LEU A 1 88 ? -1.955 -5.296 1.634 1.00 91.44 88 LEU A C 1
ATOM 657 O O . LEU A 1 88 ? -0.808 -5.728 1.681 1.00 91.44 88 LEU A O 1
ATOM 661 N N . SER A 1 89 ? -2.431 -4.434 2.523 1.00 91.81 89 SER A N 1
ATOM 662 C CA . SER A 1 89 ? -1.667 -3.893 3.643 1.00 91.81 89 SER A CA 1
ATOM 663 C C . SER A 1 89 ? -2.447 -4.089 4.932 1.00 91.81 89 SER A C 1
ATOM 665 O O . SER A 1 89 ? -3.671 -3.976 4.948 1.00 91.81 89 SER A O 1
ATOM 667 N N . GLY A 1 90 ? -1.755 -4.365 6.027 1.00 94.56 90 GLY A N 1
ATOM 668 C CA . GLY A 1 90 ? -2.374 -4.444 7.340 1.00 94.56 90 GLY A CA 1
ATOM 669 C C . GLY A 1 90 ? -1.367 -4.139 8.429 1.00 94.56 90 GLY A C 1
ATOM 670 O O . GLY A 1 90 ? -0.158 -4.203 8.205 1.00 94.56 90 GLY A O 1
ATOM 671 N N . GLY A 1 91 ? -1.865 -3.766 9.598 1.00 93.69 91 GLY A N 1
ATOM 672 C CA . GLY A 1 91 ? -0.997 -3.435 10.714 1.00 93.69 91 GLY A CA 1
ATOM 673 C C . GLY A 1 91 ? -1.730 -2.850 11.904 1.00 93.69 91 GLY A C 1
ATOM 674 O O . GLY A 1 91 ? -2.959 -2.862 11.990 1.00 93.69 91 GLY A O 1
ATOM 675 N N . ILE A 1 92 ? -0.929 -2.326 12.823 1.00 93.75 92 ILE A N 1
ATOM 676 C CA . ILE A 1 92 ? -1.374 -1.746 14.083 1.00 93.75 92 ILE A CA 1
ATOM 677 C C . ILE A 1 92 ? -1.072 -0.245 14.048 1.00 93.75 92 ILE A C 1
ATOM 679 O O . ILE A 1 92 ? -0.035 0.184 13.547 1.00 93.75 92 ILE A O 1
ATOM 683 N N . ARG A 1 93 ? -1.991 0.562 14.567 1.00 89.31 93 ARG A N 1
ATOM 684 C CA . ARG A 1 93 ? -1.886 2.011 14.725 1.00 89.31 93 ARG A CA 1
ATOM 685 C C . ARG A 1 93 ? -2.015 2.355 16.200 1.00 89.31 93 ARG A C 1
ATOM 687 O O . ARG A 1 93 ? -2.808 1.744 16.913 1.00 89.31 93 ARG A O 1
ATOM 694 N N . TYR A 1 94 ? -1.258 3.353 16.632 1.00 89.00 94 TYR A N 1
ATOM 695 C CA . TYR A 1 94 ? -1.346 3.907 17.976 1.00 89.00 94 TYR A CA 1
ATOM 696 C C . TYR A 1 94 ? -1.612 5.410 17.894 1.00 89.00 94 TYR A C 1
ATOM 698 O O . TYR A 1 94 ? -0.875 6.142 17.233 1.00 89.00 94 TYR A O 1
ATOM 706 N N . ALA A 1 95 ? -2.674 5.873 18.548 1.00 85.38 95 ALA A N 1
ATOM 707 C CA . ALA A 1 95 ? -3.056 7.278 18.571 1.00 85.38 95 ALA A CA 1
ATOM 708 C C . ALA A 1 95 ? -2.219 8.057 19.603 1.00 85.38 95 ALA A C 1
ATOM 710 O O . ALA A 1 95 ? -2.411 7.928 20.820 1.00 85.38 95 ALA A O 1
ATOM 711 N N . ILE A 1 96 ? -1.290 8.891 19.116 1.00 84.69 96 ILE A N 1
ATOM 712 C CA . ILE A 1 96 ? -0.418 9.732 19.958 1.00 84.69 96 ILE A CA 1
ATOM 713 C C . ILE A 1 96 ? -1.200 10.910 20.572 1.00 84.69 96 ILE A C 1
ATOM 715 O O . ILE A 1 96 ? -0.990 11.218 21.744 1.00 84.69 96 ILE A O 1
ATOM 719 N N . THR A 1 97 ? -2.170 11.477 19.847 1.00 75.88 97 THR A N 1
ATOM 720 C CA . THR A 1 97 ? -3.029 12.587 20.307 1.00 75.88 97 THR A CA 1
ATOM 721 C C . THR A 1 97 ? -4.464 12.120 20.559 1.00 75.88 97 THR A C 1
ATOM 723 O O . THR A 1 97 ? -4.984 11.274 19.833 1.00 75.88 97 THR A O 1
ATOM 726 N N . ALA A 1 98 ? -5.103 12.666 21.598 1.00 58.94 98 ALA A N 1
ATOM 727 C CA . ALA A 1 98 ? -6.516 12.442 21.887 1.00 58.94 98 ALA A CA 1
ATOM 728 C C . ALA A 1 98 ? -7.401 13.300 20.966 1.00 58.94 98 ALA A C 1
ATOM 730 O O . ALA A 1 98 ? -7.158 14.490 20.810 1.00 58.94 98 ALA A O 1
ATOM 731 N N . SER A 1 99 ? -8.456 12.701 20.410 1.00 56.19 99 SER A N 1
ATOM 732 C CA . SER A 1 99 ? -9.457 13.313 19.511 1.00 56.19 99 SER A CA 1
ATOM 733 C C . SER A 1 99 ? -10.342 14.402 20.161 1.00 56.19 99 SER A C 1
ATOM 735 O O . SER A 1 99 ? -11.420 14.706 19.655 1.00 56.19 99 SER A O 1
ATOM 737 N N . SER A 1 100 ? -9.952 14.963 21.306 1.00 54.50 100 SER A N 1
ATOM 738 C CA . SER A 1 100 ? -10.758 15.952 22.024 1.00 54.50 100 SER A CA 1
ATOM 739 C C . SER A 1 100 ? -10.436 17.356 21.526 1.00 54.50 100 SER A C 1
ATOM 741 O O . SER A 1 100 ? -9.642 18.065 22.141 1.00 54.50 100 SER A O 1
ATOM 743 N N . GLU A 1 101 ? -11.078 17.777 20.444 1.00 52.53 101 GLU A N 1
ATOM 744 C CA . GLU A 1 101 ? -11.231 19.202 20.161 1.00 52.53 101 GLU A CA 1
ATOM 745 C C . GLU A 1 101 ? -12.465 19.689 20.933 1.00 52.53 101 GLU A C 1
ATOM 747 O O . GLU A 1 101 ? -13.607 19.514 20.509 1.00 52.53 101 GLU A O 1
ATOM 752 N N . ALA A 1 102 ? -12.249 20.216 22.141 1.00 44.38 102 ALA A N 1
ATOM 753 C CA . ALA A 1 102 ? -13.303 20.904 22.872 1.00 44.38 102 ALA A CA 1
ATOM 754 C C . ALA A 1 102 ? -13.481 22.286 22.232 1.00 44.38 102 ALA A C 1
ATOM 756 O O . ALA A 1 102 ? -12.710 23.204 22.507 1.00 44.38 102 ALA A O 1
ATOM 757 N N . VAL A 1 103 ? -14.473 22.427 21.351 1.00 55.16 103 VAL A N 1
ATOM 758 C CA . VAL A 1 103 ? -14.932 23.747 20.905 1.00 55.16 103 VAL A CA 1
ATOM 759 C C . VAL A 1 103 ? -15.697 24.367 22.067 1.00 55.16 103 VAL A C 1
ATOM 761 O O . VAL A 1 103 ? -16.903 24.166 22.214 1.00 55.16 103 VAL A O 1
ATOM 764 N N . ASP A 1 104 ? -14.984 25.092 22.923 1.00 54.38 104 ASP A N 1
ATOM 765 C CA . ASP A 1 104 ? -15.609 25.923 23.942 1.00 54.38 104 ASP A CA 1
ATOM 766 C C . ASP A 1 104 ? -16.202 27.157 23.252 1.00 54.38 104 ASP A C 1
ATOM 768 O O . ASP A 1 104 ? -15.533 28.159 23.005 1.00 54.38 104 ASP A O 1
ATOM 772 N N . THR A 1 105 ? -17.472 27.055 22.857 1.00 57.44 105 THR A N 1
ATOM 773 C CA . THR A 1 105 ? -18.283 28.216 22.469 1.00 57.44 105 THR A CA 1
ATOM 774 C C . THR A 1 105 ? -18.833 28.853 23.743 1.00 57.44 105 THR A C 1
ATOM 776 O O . THR A 1 105 ? -20.039 28.872 23.991 1.00 57.44 105 THR A O 1
ATOM 779 N N . ALA A 1 106 ? -17.929 29.358 24.583 1.00 53.94 106 ALA A N 1
ATOM 780 C CA . ALA A 1 106 ? -18.296 30.240 25.675 1.00 53.94 106 ALA A CA 1
ATOM 781 C C . ALA A 1 106 ? -18.691 31.601 25.084 1.00 53.94 106 ALA A C 1
ATOM 783 O O . ALA A 1 106 ? -17.896 32.301 24.454 1.00 53.94 106 ALA A O 1
ATOM 784 N N . ARG A 1 107 ? -19.983 31.872 25.236 1.00 43.72 107 ARG A N 1
ATOM 785 C CA . ARG A 1 107 ? -20.750 33.051 24.840 1.00 43.72 107 ARG A CA 1
ATOM 786 C C . ARG A 1 107 ? -20.347 34.311 25.601 1.00 43.72 107 ARG A C 1
ATOM 788 O O . ARG A 1 107 ? -20.026 34.185 26.802 1.00 43.72 107 ARG A O 1
#

Secondary structure (DSSP, 8-state):
---PPEEEEEEEEEEEEEE-TT----S--SSHHHHHHHHHHHHHTTEEEEEEEEEEEEEEETTEEEEEEEEEEPPPTT-S--SPEEEEEEEEEE-SS----------